Protein AF-A0A0S2MM95-F1 (afdb_monomer)

Secondary structure (DSSP, 8-state):
--STTSS---EEEEEE-TT--EEEEEESS-HHHHHHHHHHHTHHHHHHHHHHHHHS-----HHHHHHHIIIIISS-TTS--HHHHHHHHHHHHHHHHHHHHHHHHHHHHHHHHHHHHHHHHHHHHHHHHHHHHHHHH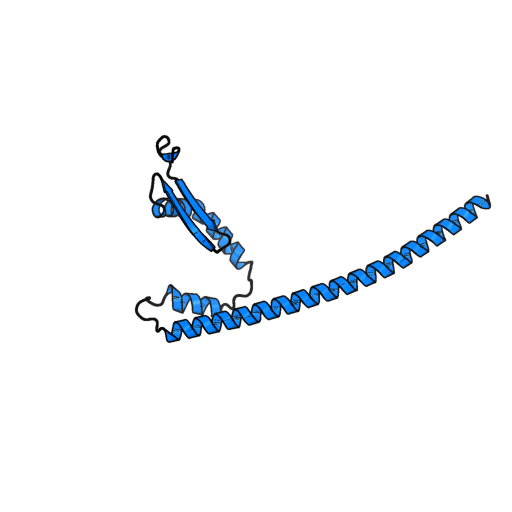HHHHHHTT-

Nearest PDB structures (foldseek):
  6c9l-assembly3_F  TM=7.484E-01  e=3.902E-01  Homo sapiens
  6c9l-assembly2_D  TM=7.014E-01  e=4.173E-01  Homo sapiens

Foldseek 3Di:
DPPCPPPLDKDKDWDQDPVRDIDIDIDNDDPVVVVVVVCVVCVVVVVVVVVVVVVPCPPPPVVLVCCCCCVPVVPPVVDDDPVNVVVNVVVVVVVVVVVVVVVVVVVVVVVVVVVVVVVVVVVVVVVVVVVVVVVVVVVVVVVVVD

Sequence (146 aa):
RPLSRRCDASIALLVVSASGKLYSFSSGDNLGKILDRYLKQHADDFKALDRQSKGLNYGLHPELLEIVESKLLESNVGNVSVDSVIQLEDHLDNALSVIRARKTELMLKLVENLKEKEKLLKEENQVLASQMEKNNLVRAEADNME

Solvent-accessible surface area (backbone atoms only — not comparable to full-atom values): 8549 Å² total; per-residue (Å²): 139,75,72,46,82,80,62,88,37,68,47,74,48,79,45,70,46,99,84,71,51,78,45,76,50,54,36,78,47,57,56,68,63,53,49,52,53,50,49,66,75,42,47,65,60,52,54,52,49,54,56,50,49,67,70,58,68,70,82,68,52,68,66,59,53,50,51,48,46,53,64,64,72,66,43,63,84,90,73,73,54,70,68,61,52,53,53,49,51,53,52,50,52,51,52,52,49,51,52,52,51,52,51,50,54,52,51,51,53,51,52,52,54,50,52,53,51,51,50,53,53,52,53,50,50,52,53,52,51,55,50,50,53,51,54,51,49,55,48,56,55,54,65,71,72,111

Organism: Sisymbrium irio (NCBI:txid3730)

Mean predicted aligned error: 18.19 Å

InterPro domains:
  IPR002100 Transcription factor, MADS-box [PS50066] (1-29)
  IPR002487 Transcription factor, K-box [PF01486] (65-132)
  IPR002487 Transcription factor, K-box [PS51297] (48-138)
  IPR036879 Transcription factor, MADS-box superfamily [G3DSA:3.40.1810.10] (1-50)
  IPR036879 Transcription factor, MADS-box superfamily [SSF55455] (3-43)
  IPR050142 MADS-box/MEF2 Transcription Factor [PTHR48019] (4-128)

Radius of gyration: 30.69 Å; Cα contacts (8 Å, |Δi|>4): 50; chains: 1; bounding box: 76×34×87 Å

pLDDT: mean 78.4, std 16.99, range [40.91, 98.31]

Structure (mmCIF, N/CA/C/O backbone):
data_AF-A0A0S2MM95-F1
#
_entry.id   AF-A0A0S2MM95-F1
#
loop_
_atom_site.group_PDB
_atom_site.id
_atom_site.type_symbol
_atom_site.label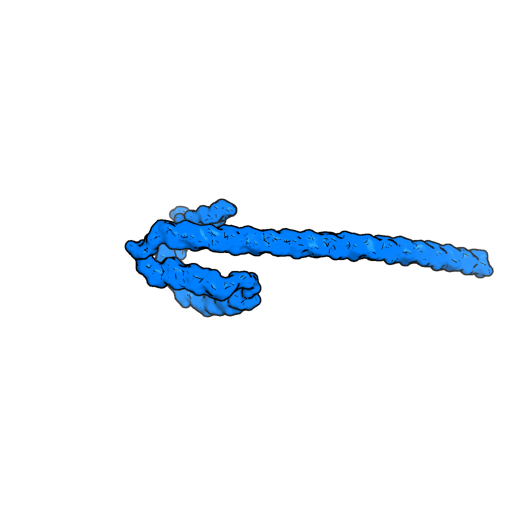_atom_id
_atom_site.label_alt_id
_atom_site.label_comp_id
_atom_site.label_asym_id
_atom_site.label_entity_id
_atom_site.label_seq_id
_atom_site.pdbx_PDB_ins_code
_atom_site.Cartn_x
_atom_site.Cartn_y
_atom_site.Cartn_z
_atom_site.occupancy
_atom_site.B_iso_or_equiv
_atom_site.auth_seq_id
_atom_site.auth_comp_id
_atom_site.auth_asym_id
_atom_site.auth_atom_id
_atom_site.pdbx_PDB_model_num
ATOM 1 N N . ARG A 1 1 ? -29.579 21.568 -3.061 1.00 52.84 1 ARG A N 1
ATOM 2 C CA . ARG A 1 1 ? -30.890 21.943 -2.463 1.00 52.84 1 ARG A CA 1
ATOM 3 C C . ARG A 1 1 ? -32.113 21.919 -3.418 1.00 52.84 1 ARG A C 1
ATOM 5 O O . ARG A 1 1 ? -33.201 21.959 -2.85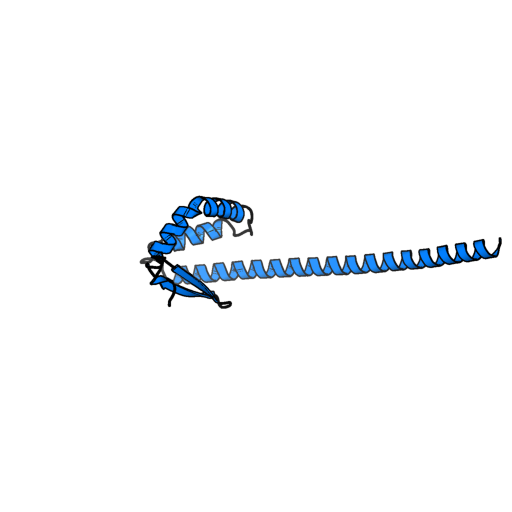2 1.00 52.84 1 ARG A O 1
ATOM 12 N N . PRO A 1 2 ? -32.038 21.808 -4.773 1.00 50.94 2 PRO A N 1
ATOM 13 C CA . PRO A 1 2 ? -33.270 21.727 -5.584 1.00 50.94 2 PRO A CA 1
ATOM 14 C C . PRO A 1 2 ? -33.673 20.328 -6.105 1.00 50.94 2 PRO A C 1
ATOM 16 O O . PRO A 1 2 ? -34.820 20.178 -6.501 1.00 50.94 2 PRO A O 1
ATOM 19 N N . LEU A 1 3 ? -32.809 19.302 -6.086 1.00 52.34 3 LEU A N 1
ATOM 20 C CA . LEU A 1 3 ? -33.121 18.015 -6.744 1.00 52.34 3 LEU A CA 1
ATOM 21 C C . LEU A 1 3 ? -34.071 17.085 -5.960 1.00 52.34 3 LEU A C 1
ATOM 23 O O . LEU A 1 3 ? -34.880 16.402 -6.574 1.00 52.34 3 LEU A O 1
ATOM 27 N N . SER A 1 4 ? -34.042 17.074 -4.623 1.00 49.91 4 SER A N 1
ATOM 28 C CA . SER A 1 4 ? -34.851 16.124 -3.830 1.00 49.91 4 SER A CA 1
ATOM 29 C C . SER A 1 4 ? -36.330 16.495 -3.701 1.00 49.91 4 SER A C 1
ATOM 31 O O . SER A 1 4 ? -37.133 15.664 -3.303 1.00 49.91 4 SER A O 1
ATOM 33 N N . ARG A 1 5 ? -36.725 17.731 -4.038 1.00 53.31 5 ARG A N 1
ATOM 34 C CA . ARG A 1 5 ? -38.093 18.220 -3.780 1.00 53.31 5 ARG A CA 1
ATOM 35 C C . ARG A 1 5 ? -39.091 17.935 -4.908 1.00 53.31 5 ARG A C 1
ATOM 37 O O . ARG A 1 5 ? -40.262 18.249 -4.751 1.00 53.31 5 ARG A O 1
ATOM 44 N N . ARG A 1 6 ? -38.632 17.428 -6.059 1.00 55.62 6 ARG A N 1
ATOM 45 C CA . ARG A 1 6 ? -39.476 17.181 -7.246 1.00 55.62 6 ARG A CA 1
ATOM 46 C C . ARG A 1 6 ? -39.484 15.728 -7.731 1.00 55.62 6 ARG A C 1
ATOM 48 O O . ARG A 1 6 ? -40.240 15.432 -8.646 1.00 55.62 6 ARG A O 1
ATOM 55 N N . CYS A 1 7 ? -38.675 14.844 -7.147 1.00 67.69 7 CYS A N 1
ATOM 56 C CA . CYS A 1 7 ? -38.455 13.494 -7.680 1.00 67.69 7 CYS A CA 1
ATOM 57 C C . CYS A 1 7 ? -38.651 12.356 -6.660 1.00 67.69 7 CYS A C 1
ATOM 59 O O . CYS A 1 7 ? -38.235 11.248 -6.971 1.00 67.69 7 CYS A O 1
ATOM 61 N N . ASP A 1 8 ? -39.198 12.605 -5.459 1.00 75.00 8 ASP A N 1
ATOM 62 C CA . ASP A 1 8 ? -39.293 11.608 -4.365 1.00 75.00 8 ASP A CA 1
ATOM 63 C C . ASP A 1 8 ? -38.011 10.773 -4.191 1.00 75.00 8 ASP A C 1
ATOM 65 O O . ASP A 1 8 ? -38.021 9.562 -3.972 1.00 75.00 8 ASP A O 1
ATOM 69 N N . ALA A 1 9 ? -36.869 11.447 -4.331 1.00 81.12 9 ALA A N 1
ATOM 70 C CA . ALA A 1 9 ? -35.559 10.825 -4.317 1.00 81.12 9 ALA A CA 1
ATOM 71 C C . ALA A 1 9 ? -34.858 11.109 -2.990 1.00 81.12 9 ALA A C 1
ATOM 73 O O . ALA A 1 9 ? -34.678 12.268 -2.596 1.00 81.12 9 ALA A O 1
ATOM 74 N N . SER A 1 10 ? -34.398 10.042 -2.343 1.00 87.81 10 SER A N 1
ATOM 75 C CA . SER A 1 10 ? -33.518 10.118 -1.181 1.00 87.81 10 SER A CA 1
ATOM 76 C C . SER A 1 10 ? -32.063 10.159 -1.643 1.00 87.81 10 SER A C 1
ATOM 78 O O . SER A 1 10 ? -31.610 9.276 -2.366 1.00 87.81 10 SER A O 1
ATOM 80 N N . ILE A 1 11 ? -31.331 11.200 -1.244 1.00 87.06 11 ILE A N 1
ATOM 81 C CA . ILE A 1 11 ? -29.949 11.455 -1.671 1.00 87.06 11 ILE A CA 1
ATOM 82 C C . ILE A 1 11 ? -29.065 11.580 -0.432 1.00 87.06 11 ILE A C 1
ATOM 84 O O . ILE A 1 11 ? -29.382 12.349 0.477 1.00 87.06 11 ILE A O 1
ATOM 88 N N . ALA A 1 12 ? -27.934 10.876 -0.430 1.00 90.31 12 ALA A N 1
ATOM 89 C CA . ALA A 1 12 ? -26.862 11.029 0.547 1.00 90.31 12 ALA A CA 1
ATOM 90 C C . ALA A 1 12 ? -25.556 11.419 -0.158 1.00 90.31 12 ALA A C 1
ATOM 92 O O . ALA A 1 12 ? -25.248 10.911 -1.232 1.00 90.31 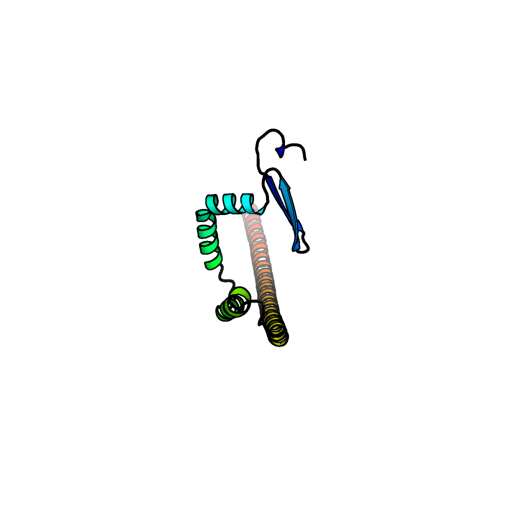12 ALA A O 1
ATOM 93 N N . LEU A 1 13 ? -24.789 12.319 0.455 1.00 90.88 13 LEU A N 1
ATOM 94 C CA . LEU A 1 13 ? -23.445 12.700 0.030 1.00 90.88 13 LEU A CA 1
ATOM 95 C C . LEU A 1 13 ? -22.502 12.510 1.216 1.00 90.88 13 LEU A C 1
ATOM 97 O O . LEU A 1 13 ? -22.740 13.083 2.280 1.00 90.88 13 LEU A O 1
ATOM 101 N N . LEU A 1 14 ? -21.442 11.729 1.019 1.00 92.50 14 LEU A N 1
ATOM 102 C CA . LEU A 1 14 ? -20.342 11.584 1.967 1.00 92.50 14 LEU A CA 1
ATOM 103 C C . LEU A 1 14 ? -19.061 12.098 1.314 1.00 92.50 14 LEU A C 1
ATOM 105 O O . LEU A 1 14 ? -18.760 11.749 0.175 1.00 92.50 14 LEU A O 1
ATOM 109 N N . VAL A 1 15 ? -18.316 12.931 2.034 1.00 92.62 15 VAL A N 1
ATOM 110 C CA . VAL A 1 15 ? -17.031 13.475 1.590 1.00 92.62 15 VAL A CA 1
ATOM 111 C C . VAL A 1 15 ? -16.009 13.232 2.684 1.00 92.62 15 VAL A C 1
ATOM 113 O O . VAL A 1 15 ? -16.203 13.662 3.820 1.00 92.62 15 VAL A O 1
ATOM 116 N N . VAL A 1 16 ? -14.911 12.573 2.331 1.00 92.44 16 VAL A N 1
ATOM 117 C CA . VAL A 1 16 ? -13.740 12.433 3.197 1.00 92.44 16 VAL A CA 1
ATOM 118 C C . VAL A 1 16 ? -12.670 13.380 2.670 1.00 92.44 16 VAL A C 1
ATOM 120 O O . VAL A 1 16 ? -12.290 13.298 1.502 1.00 92.44 16 VAL A O 1
ATOM 123 N N . SER A 1 17 ? -12.217 14.324 3.494 1.00 88.12 17 SER A N 1
ATOM 124 C CA . SER A 1 17 ? -11.118 15.214 3.109 1.00 88.12 17 SER A CA 1
ATOM 125 C C . SER A 1 17 ? -9.789 14.456 3.050 1.00 88.12 17 SER A C 1
ATOM 127 O O . SER A 1 17 ? -9.628 13.407 3.669 1.00 88.12 17 SER A O 1
ATOM 129 N N . ALA A 1 18 ? -8.778 15.049 2.409 1.00 83.25 18 ALA A N 1
ATOM 130 C CA . ALA A 1 18 ? -7.403 14.538 2.470 1.00 83.25 18 ALA A CA 1
ATOM 131 C C . ALA A 1 18 ? -6.856 14.435 3.912 1.00 83.25 18 ALA A C 1
ATOM 133 O O . ALA A 1 18 ? -5.936 13.670 4.172 1.00 83.25 18 ALA A O 1
ATOM 134 N N . SER A 1 19 ? -7.436 15.187 4.855 1.00 88.44 19 SER A N 1
ATOM 135 C CA . SER A 1 19 ? -7.127 15.120 6.289 1.00 88.44 19 SER A CA 1
ATOM 136 C C . SER A 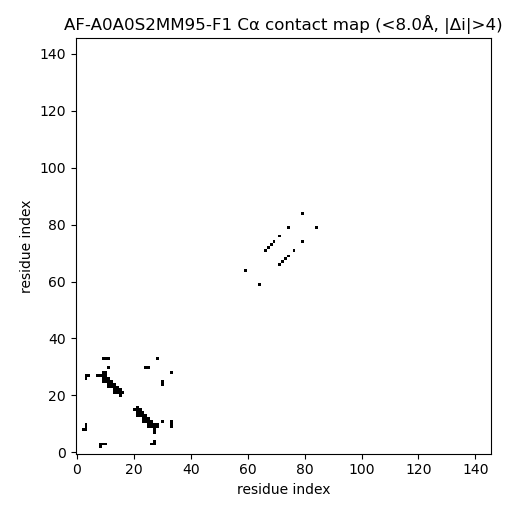1 19 ? -7.935 14.069 7.064 1.00 88.44 19 SER A C 1
ATOM 138 O O . SER A 1 19 ? -7.834 14.017 8.285 1.00 88.44 19 SER A O 1
ATOM 140 N N . GLY A 1 20 ? -8.762 13.266 6.390 1.00 79.31 20 GLY A N 1
ATOM 141 C CA . GLY A 1 20 ? -9.570 12.210 7.006 1.00 79.31 20 GLY A CA 1
ATOM 142 C C . GLY A 1 20 ? -10.859 12.687 7.682 1.00 79.31 20 GLY A C 1
ATOM 1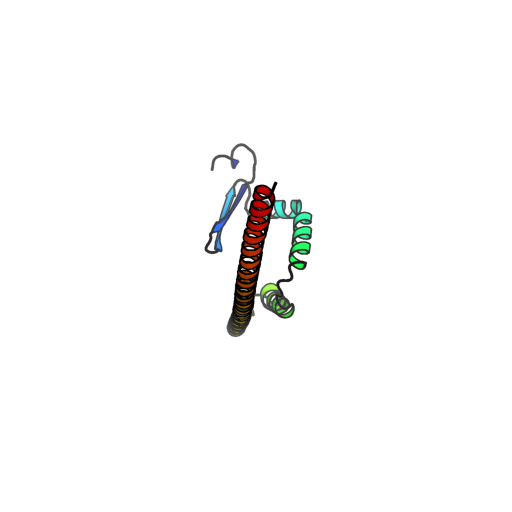43 O O . GLY A 1 20 ? -11.554 11.884 8.298 1.00 79.31 20 GLY A O 1
ATOM 144 N N . LYS A 1 21 ? -11.223 13.973 7.575 1.00 89.75 21 LYS A N 1
ATOM 145 C CA . LYS A 1 21 ? -12.479 14.484 8.148 1.00 89.75 21 LYS A CA 1
ATOM 146 C C . LYS A 1 21 ? -13.661 14.051 7.290 1.00 89.75 21 LYS A C 1
ATOM 148 O O . LYS A 1 21 ? -13.654 14.266 6.077 1.00 89.75 21 LYS A O 1
ATOM 153 N N . LEU A 1 22 ? -14.681 13.493 7.938 1.00 90.69 22 LEU A N 1
ATOM 154 C CA . LEU A 1 22 ? -15.914 13.062 7.293 1.00 90.69 22 LEU A CA 1
ATOM 155 C C . LEU A 1 22 ? -16.971 14.167 7.348 1.00 90.69 22 LEU A C 1
ATOM 157 O O . LEU A 1 22 ? -17.351 14.642 8.417 1.00 90.69 22 LEU A O 1
ATOM 161 N N . TYR A 1 23 ? -17.491 14.520 6.181 1.00 90.06 23 TYR A N 1
ATOM 162 C CA . TYR A 1 23 ? -18.616 15.425 6.011 1.00 90.06 23 TYR A CA 1
ATOM 163 C C . TYR A 1 23 ? -19.763 14.651 5.379 1.00 90.06 23 TYR A C 1
ATOM 165 O O . TYR A 1 23 ? -19.560 13.907 4.419 1.00 90.06 23 TYR A O 1
ATOM 173 N N . SER A 1 24 ? -20.972 14.827 5.904 1.00 91.38 24 SER A N 1
ATOM 174 C CA . SER A 1 24 ? -22.150 14.154 5.370 1.00 91.38 24 SER A CA 1
ATOM 175 C C . SER A 1 24 ? -23.312 15.115 5.164 1.00 91.38 24 SER A C 1
ATOM 177 O O . SER A 1 24 ? -23.485 16.100 5.884 1.00 91.38 24 SER A O 1
ATOM 179 N N . PHE A 1 25 ? -24.111 14.820 4.147 1.00 90.62 25 PHE A N 1
ATOM 180 C CA . PHE A 1 25 ? -25.358 15.504 3.852 1.00 90.62 25 PHE A CA 1
ATOM 181 C C . PHE A 1 25 ? -26.398 14.480 3.403 1.00 90.62 25 PHE A C 1
ATOM 183 O O . PHE A 1 25 ? -26.081 13.548 2.667 1.00 90.62 25 PHE A O 1
ATOM 190 N N . SER A 1 26 ? -27.650 14.665 3.818 1.00 90.56 26 SER A N 1
ATOM 191 C CA . SER A 1 26 ? -28.775 13.851 3.351 1.00 90.56 26 SER A CA 1
ATOM 192 C C . SER A 1 26 ? -29.993 14.719 3.046 1.00 90.56 26 SER A C 1
ATOM 194 O O . SER A 1 26 ? -30.168 15.804 3.607 1.00 90.56 26 SER A O 1
ATOM 196 N N . SER A 1 27 ? -30.815 14.271 2.101 1.00 88.25 27 SER A N 1
ATOM 197 C CA . SER A 1 27 ? -32.073 14.915 1.730 1.00 88.25 27 SER A CA 1
ATOM 198 C C . SER A 1 27 ? -33.095 13.875 1.275 1.00 88.25 27 SER A C 1
ATOM 200 O O . SER A 1 27 ? -32.719 12.895 0.638 1.00 88.25 27 SER A O 1
ATOM 202 N N . GLY A 1 28 ? -34.377 14.101 1.576 1.00 86.31 28 GLY A N 1
ATOM 203 C CA . GLY A 1 28 ? -35.446 13.113 1.386 1.00 86.31 28 GLY A CA 1
ATOM 204 C C . GLY A 1 28 ? -35.596 12.238 2.631 1.00 86.31 28 GLY A C 1
ATOM 205 O O . GLY A 1 28 ? -36.466 12.498 3.455 1.00 86.31 28 GLY A O 1
ATOM 206 N N . ASP A 1 29 ? -34.689 11.279 2.809 1.00 86.38 29 ASP A N 1
ATOM 207 C CA . ASP A 1 29 ? -34.584 10.431 4.003 1.00 86.38 29 ASP A CA 1
ATOM 208 C C . ASP A 1 29 ? -33.387 10.825 4.887 1.00 86.38 29 ASP A C 1
ATOM 210 O O . ASP A 1 29 ? -32.497 11.575 4.478 1.00 86.38 29 ASP A O 1
ATOM 214 N N . ASN A 1 30 ? -33.340 10.279 6.108 1.00 88.94 30 ASN A N 1
ATOM 215 C CA . ASN A 1 30 ? -32.141 10.361 6.939 1.00 88.94 30 ASN A CA 1
ATOM 216 C C . ASN A 1 30 ? -31.027 9.446 6.403 1.00 88.94 30 ASN A C 1
ATOM 218 O O . ASN A 1 30 ? -31.288 8.395 5.815 1.00 88.94 30 ASN A O 1
ATOM 222 N N . LEU A 1 31 ? -29.779 9.841 6.655 1.00 89.31 31 LEU A N 1
ATOM 223 C CA . LEU A 1 31 ? -28.589 9.137 6.177 1.00 89.31 31 LEU A CA 1
ATOM 224 C C . LEU A 1 31 ? -28.580 7.644 6.546 1.00 89.31 31 LEU A C 1
ATOM 226 O O . LEU A 1 31 ? -28.269 6.818 5.695 1.00 89.31 31 LEU A O 1
ATOM 230 N N . GLY A 1 32 ? -28.965 7.290 7.775 1.00 88.44 32 GLY A N 1
ATOM 231 C CA . GLY A 1 32 ? -28.971 5.899 8.239 1.00 88.44 32 GLY A CA 1
ATOM 232 C C . GLY A 1 32 ? -29.904 5.002 7.423 1.00 88.44 32 GLY A C 1
ATOM 233 O O . GLY A 1 32 ? -29.506 3.921 7.005 1.00 88.44 32 GLY A O 1
ATOM 234 N N . LYS A 1 33 ? -31.117 5.472 7.115 1.00 89.00 33 LYS A N 1
ATOM 235 C CA . LYS A 1 33 ? -32.082 4.742 6.276 1.00 89.00 33 LYS A CA 1
ATOM 236 C C . LYS A 1 33 ? -31.605 4.583 4.834 1.00 89.00 33 LYS A C 1
ATOM 238 O O . LYS A 1 33 ? -31.862 3.551 4.218 1.00 89.00 33 LYS A O 1
ATOM 243 N N . ILE A 1 34 ? -30.937 5.603 4.294 1.00 91.31 34 ILE A N 1
ATOM 244 C CA . ILE A 1 34 ? -30.373 5.552 2.939 1.00 91.31 34 ILE A CA 1
ATOM 245 C C . ILE A 1 34 ? -29.244 4.516 2.888 1.00 91.31 34 ILE A C 1
ATOM 247 O O . ILE A 1 34 ? -29.229 3.676 1.990 1.00 91.31 34 ILE A O 1
ATOM 251 N N . LEU A 1 35 ? -28.347 4.535 3.878 1.00 89.00 35 LEU A N 1
ATOM 252 C CA . LEU A 1 35 ? -27.245 3.582 3.989 1.00 89.00 35 LEU A CA 1
ATOM 253 C C . LEU A 1 35 ? -27.740 2.149 4.202 1.00 89.00 35 LEU A C 1
ATOM 255 O O . LEU A 1 35 ? -27.270 1.254 3.514 1.00 89.00 35 LEU A O 1
ATOM 259 N N . ASP A 1 36 ? -28.718 1.924 5.081 1.00 87.88 36 ASP A N 1
ATOM 260 C CA . ASP A 1 36 ? -29.293 0.591 5.315 1.00 87.88 36 ASP A CA 1
ATOM 261 C C . ASP A 1 36 ? -29.894 -0.008 4.031 1.00 87.88 36 ASP A C 1
ATOM 263 O O . ASP A 1 36 ? -29.652 -1.170 3.702 1.00 87.88 36 ASP A O 1
ATOM 267 N N . ARG A 1 37 ? -30.618 0.802 3.246 1.00 88.44 37 ARG A N 1
ATOM 268 C CA . ARG A 1 37 ? -31.176 0.372 1.954 1.00 88.44 37 ARG A CA 1
ATOM 269 C C . ARG A 1 37 ? -30.077 0.033 0.943 1.00 88.44 37 ARG A C 1
ATOM 271 O O . ARG A 1 37 ? -30.172 -0.997 0.281 1.00 88.44 37 ARG A O 1
ATOM 278 N N . TYR A 1 38 ? -29.044 0.873 0.857 1.00 86.38 38 TYR A N 1
ATOM 2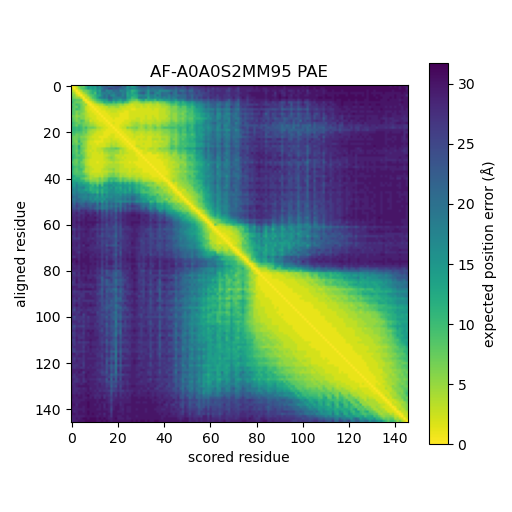79 C CA . TYR A 1 38 ? -27.894 0.653 -0.023 1.00 86.38 38 TYR A CA 1
ATOM 280 C C . TYR A 1 38 ? -27.138 -0.629 0.349 1.00 86.38 38 TYR A C 1
ATOM 282 O O . TYR A 1 38 ? -26.903 -1.481 -0.503 1.00 86.38 38 TYR A O 1
ATOM 290 N N . LEU A 1 39 ? -26.823 -0.809 1.634 1.00 83.44 39 LEU A N 1
ATOM 291 C CA . LEU A 1 39 ? -26.106 -1.977 2.151 1.00 83.44 39 LEU A CA 1
ATOM 292 C C . LEU A 1 39 ? -26.876 -3.277 1.902 1.00 83.44 39 LEU A C 1
ATOM 294 O O . LEU A 1 39 ? -26.278 -4.273 1.506 1.00 83.44 39 LEU A O 1
ATOM 298 N N . LYS A 1 40 ? -28.203 -3.270 2.079 1.00 86.12 40 LYS A N 1
ATOM 299 C CA . LYS A 1 40 ? -29.055 -4.432 1.784 1.00 86.12 40 LYS A CA 1
ATOM 300 C C . LYS A 1 40 ? -29.083 -4.783 0.298 1.00 86.12 40 LYS A C 1
ATOM 302 O O . LYS A 1 40 ? -29.096 -5.963 -0.033 1.00 86.12 40 LYS A O 1
ATOM 307 N N . GLN A 1 41 ? -29.095 -3.786 -0.587 1.00 83.25 41 GLN A N 1
ATOM 308 C CA . GLN A 1 41 ? -29.107 -4.005 -2.038 1.00 83.25 41 GLN A CA 1
ATOM 309 C C . GLN A 1 41 ? -27.748 -4.459 -2.585 1.00 83.25 41 GLN A C 1
ATOM 311 O O . GLN A 1 41 ? -27.712 -5.247 -3.522 1.00 83.25 41 GLN A O 1
ATOM 316 N N . HIS A 1 42 ? -26.651 -4.013 -1.973 1.00 78.38 42 HIS A N 1
ATOM 317 C CA . HIS A 1 42 ? -25.282 -4.324 -2.394 1.00 78.38 42 HIS A CA 1
ATOM 318 C C . HIS A 1 42 ? -24.592 -5.377 -1.515 1.00 78.38 42 HIS A C 1
ATOM 320 O O . HIS A 1 42 ? -23.371 -5.521 -1.553 1.00 78.38 42 HIS A O 1
ATOM 326 N N . ALA A 1 43 ? -25.347 -6.136 -0.716 1.00 73.25 43 ALA A N 1
ATOM 327 C CA . ALA A 1 43 ? -24.801 -7.091 0.250 1.00 73.25 43 ALA A CA 1
ATOM 328 C C . ALA A 1 43 ? -23.849 -8.128 -0.381 1.00 73.25 43 ALA A C 1
ATOM 330 O O . ALA A 1 43 ? -22.885 -8.551 0.258 1.00 73.25 43 ALA A O 1
ATOM 331 N N . ASP A 1 44 ? -24.090 -8.527 -1.632 1.00 70.69 44 ASP A N 1
ATOM 332 C CA . ASP A 1 44 ? -23.238 -9.490 -2.335 1.00 70.69 44 ASP A CA 1
ATOM 333 C C . ASP A 1 44 ? -21.955 -8.858 -2.907 1.00 70.69 44 ASP A C 1
ATOM 335 O O . ASP A 1 44 ? -20.910 -9.513 -2.904 1.00 70.69 44 ASP A O 1
ATOM 339 N N . ASP A 1 45 ? -21.976 -7.569 -3.263 1.00 69.88 45 ASP A N 1
ATOM 340 C CA . ASP A 1 45 ? -20.773 -6.815 -3.653 1.00 69.88 45 ASP A CA 1
ATOM 341 C C . ASP A 1 45 ? -19.813 -6.670 -2.462 1.00 69.88 45 ASP A C 1
ATOM 343 O O . ASP A 1 45 ? -18.598 -6.823 -2.602 1.00 69.88 45 ASP A O 1
ATOM 347 N N . PHE A 1 46 ? -20.353 -6.463 -1.254 1.00 61.41 46 PHE A N 1
ATOM 348 C CA . PHE A 1 46 ? -19.555 -6.424 -0.026 1.00 61.41 46 PHE A CA 1
ATOM 349 C C . PHE A 1 46 ? -18.918 -7.775 0.305 1.00 61.41 46 PHE A C 1
ATOM 351 O O . PHE A 1 46 ? -17.763 -7.812 0.722 1.00 61.41 46 PHE A O 1
ATOM 358 N N . LYS A 1 47 ? -19.615 -8.896 0.074 1.00 62.72 47 LYS A N 1
ATOM 359 C CA . LYS A 1 47 ? -19.025 -10.238 0.243 1.00 62.72 47 LYS A CA 1
ATOM 360 C C . LYS A 1 47 ? -17.901 -10.500 -0.759 1.00 62.72 47 LYS A C 1
ATOM 362 O O . LYS A 1 47 ? -16.938 -11.190 -0.424 1.00 62.72 47 LYS A O 1
ATOM 367 N N . ALA A 1 48 ? -18.011 -9.977 -1.980 1.00 59.47 48 ALA A N 1
ATOM 368 C CA . ALA A 1 48 ? -16.949 -10.068 -2.977 1.00 59.47 48 ALA A CA 1
ATOM 369 C C . ALA A 1 48 ? -15.729 -9.216 -2.582 1.00 59.47 48 ALA A C 1
ATOM 371 O O . ALA A 1 48 ? -14.596 -9.693 -2.674 1.00 59.47 48 ALA A O 1
ATOM 372 N N . LEU A 1 49 ? -15.959 -8.004 -2.067 1.00 58.47 49 LEU A N 1
ATOM 373 C CA . LEU A 1 49 ? -14.905 -7.114 -1.579 1.00 58.47 49 LEU A CA 1
ATOM 374 C C . LEU A 1 49 ? -14.202 -7.673 -0.328 1.00 58.47 49 LEU A C 1
ATOM 376 O O . LEU A 1 49 ? -12.981 -7.604 -0.242 1.00 58.47 49 LEU A O 1
ATOM 380 N N . ASP A 1 50 ? -14.943 -8.285 0.603 1.00 56.72 50 ASP A N 1
ATOM 381 C CA . ASP A 1 50 ? -14.398 -8.944 1.804 1.00 56.72 50 ASP A CA 1
ATOM 382 C C . ASP A 1 50 ? -13.549 -10.181 1.457 1.00 56.72 50 ASP A C 1
ATOM 384 O O . ASP A 1 50 ? -12.511 -10.449 2.059 1.00 56.72 50 ASP A O 1
ATOM 388 N N . ARG A 1 51 ? -13.931 -10.930 0.416 1.00 54.50 51 ARG A N 1
ATOM 389 C CA . ARG A 1 51 ? -13.091 -12.017 -0.116 1.00 54.50 51 ARG A CA 1
ATOM 390 C C . ARG A 1 51 ? -11.817 -11.489 -0.779 1.00 54.50 51 ARG A C 1
ATOM 392 O O . ARG A 1 51 ? -10.776 -12.136 -0.684 1.00 54.50 51 ARG A O 1
ATOM 399 N N . GLN A 1 52 ? -11.884 -10.329 -1.430 1.00 49.91 52 GLN A N 1
ATOM 400 C CA . GLN A 1 52 ? -10.733 -9.694 -2.071 1.00 49.91 52 GLN A CA 1
ATOM 401 C C . GLN A 1 52 ? -9.783 -9.044 -1.052 1.00 49.91 52 GLN A C 1
ATOM 403 O O . GLN A 1 52 ? -8.566 -9.144 -1.211 1.00 49.91 52 GLN A O 1
ATOM 408 N N . SER A 1 53 ? -10.308 -8.445 0.021 1.00 47.25 53 SER A N 1
ATOM 409 C CA . SER A 1 53 ? -9.507 -7.878 1.113 1.00 47.25 53 SER A CA 1
ATOM 410 C C . SER A 1 53 ? -8.776 -8.966 1.903 1.00 47.25 53 SER A C 1
ATOM 412 O O . SER A 1 53 ? -7.598 -8.802 2.201 1.00 47.25 53 SER A O 1
ATOM 414 N N . LYS A 1 54 ? -9.408 -10.127 2.128 1.00 50.88 54 LYS A N 1
ATOM 415 C CA . LYS A 1 54 ? -8.763 -11.316 2.719 1.00 50.88 54 LYS A CA 1
ATOM 416 C C . LYS A 1 54 ? -7.651 -11.912 1.844 1.00 50.88 54 LYS A C 1
ATOM 418 O O . LYS A 1 54 ? -6.747 -12.559 2.365 1.00 50.88 54 LYS A O 1
ATOM 423 N N . GLY A 1 55 ? -7.691 -11.691 0.527 1.00 43.34 55 GLY A N 1
ATOM 424 C CA . GLY A 1 55 ? -6.608 -12.054 -0.397 1.00 43.34 55 GLY A CA 1
ATOM 425 C C . GLY A 1 55 ? -5.425 -11.077 -0.369 1.00 43.34 55 GLY A C 1
ATOM 426 O O . GLY A 1 55 ? -4.290 -11.467 -0.640 1.00 43.34 55 GLY A O 1
ATOM 427 N N . LEU A 1 56 ? -5.670 -9.824 0.018 1.00 40.91 56 LEU A N 1
ATOM 428 C CA . LEU A 1 56 ? -4.658 -8.803 0.290 1.00 40.91 56 LEU A CA 1
ATOM 429 C C . LEU A 1 56 ? -4.283 -8.847 1.774 1.00 40.91 56 LEU A C 1
ATOM 431 O O . LEU A 1 56 ? -4.472 -7.890 2.520 1.00 40.91 56 LEU A O 1
ATOM 435 N N . ASN A 1 57 ? -3.718 -9.982 2.185 1.00 44.50 57 ASN A N 1
ATOM 436 C CA . ASN A 1 57 ? -3.019 -10.138 3.456 1.00 44.50 57 ASN A CA 1
ATOM 437 C C . ASN A 1 57 ? -1.756 -9.249 3.443 1.00 44.50 57 ASN A C 1
ATOM 439 O O . ASN A 1 57 ? -0.624 -9.718 3.326 1.00 44.50 57 ASN A O 1
ATOM 443 N N . TYR A 1 58 ? -1.928 -7.930 3.544 1.00 44.94 58 TYR A N 1
ATOM 444 C CA . TYR A 1 58 ? -0.931 -7.120 4.225 1.00 44.94 58 TYR A CA 1
ATOM 445 C C . TYR A 1 58 ? -0.920 -7.680 5.633 1.00 44.94 58 TYR A C 1
ATOM 447 O O . TYR A 1 58 ? -1.949 -7.585 6.290 1.00 44.94 58 TYR A O 1
ATOM 455 N N . GLY A 1 59 ? 0.167 -8.354 6.016 1.00 44.59 59 GLY A N 1
ATOM 456 C CA . GLY A 1 59 ? 0.301 -9.110 7.260 1.00 44.59 59 GLY A CA 1
ATOM 457 C C . GLY A 1 59 ? 0.056 -8.268 8.509 1.00 44.59 59 GLY A C 1
ATOM 458 O O . GLY A 1 59 ? 0.984 -7.946 9.244 1.00 44.59 59 GLY A O 1
ATOM 459 N N . LEU A 1 60 ? -1.200 -7.911 8.746 1.00 50.78 60 LEU A N 1
ATOM 460 C CA . LEU A 1 60 ? -1.710 -7.576 10.046 1.00 50.78 60 LEU A CA 1
ATOM 461 C C . LEU A 1 60 ? -1.720 -8.909 10.772 1.00 50.78 60 LEU A C 1
ATOM 463 O O . LEU A 1 60 ? -2.429 -9.837 10.382 1.00 50.78 60 LEU A O 1
ATOM 467 N N . HIS A 1 61 ? -0.827 -9.022 11.749 1.00 57.47 61 HIS A N 1
ATOM 468 C CA . HIS A 1 61 ? -0.730 -10.188 12.608 1.00 57.47 61 HIS A CA 1
ATOM 469 C C . HIS A 1 61 ? -2.152 -10.547 13.074 1.00 57.47 61 HIS A C 1
ATOM 471 O O . HIS A 1 61 ? -2.830 -9.661 13.600 1.00 57.47 61 HIS A O 1
ATOM 477 N N . PRO A 1 62 ? -2.631 -11.786 12.875 1.00 58.84 62 PRO A N 1
ATOM 478 C CA . PRO A 1 62 ? -3.970 -12.181 13.308 1.00 58.84 62 PRO A CA 1
ATOM 479 C C . PRO A 1 62 ? -4.204 -11.872 14.794 1.00 58.84 62 PRO A C 1
ATOM 481 O O . PRO A 1 62 ? -5.296 -11.468 15.166 1.00 58.84 62 PRO A O 1
ATOM 484 N N . GLU A 1 63 ? -3.148 -11.922 15.608 1.00 57.84 63 GLU A N 1
ATOM 485 C CA . GLU A 1 63 ? -3.161 -11.519 17.020 1.00 57.84 63 GLU A CA 1
ATOM 486 C C . GLU A 1 63 ? -3.456 -10.026 17.235 1.00 57.84 63 GLU A C 1
ATOM 488 O O . GLU A 1 63 ? -4.153 -9.669 18.176 1.00 57.84 63 GLU A O 1
ATOM 493 N N . LEU A 1 64 ? -2.971 -9.129 16.368 1.00 57.34 64 LEU A N 1
ATOM 494 C CA . LEU A 1 64 ? -3.294 -7.697 16.445 1.00 57.34 64 LEU A CA 1
ATOM 495 C C . LEU A 1 64 ? -4.763 -7.447 16.098 1.00 57.34 64 LEU A C 1
ATOM 497 O O . LEU A 1 64 ? -5.406 -6.607 16.725 1.00 57.34 64 LEU A O 1
ATOM 501 N N . LEU A 1 65 ? -5.290 -8.187 15.121 1.00 64.31 65 LEU A N 1
ATOM 502 C CA . LEU A 1 65 ? -6.695 -8.107 14.736 1.00 64.31 65 LEU A CA 1
ATOM 503 C C . LEU A 1 65 ? -7.600 -8.644 15.855 1.00 64.31 65 LEU A C 1
ATOM 505 O O . LEU A 1 65 ? -8.552 -7.973 16.232 1.00 64.31 65 LEU A O 1
ATOM 509 N N . GLU A 1 66 ? -7.241 -9.780 16.454 1.00 62.53 66 GLU A N 1
ATOM 510 C CA . GLU A 1 66 ? -7.952 -10.389 17.584 1.00 62.53 66 GLU A CA 1
ATOM 511 C C . GLU A 1 66 ? -7.931 -9.492 18.832 1.00 62.53 66 GLU A C 1
ATOM 513 O O . GLU A 1 66 ? -8.949 -9.332 19.504 1.00 62.53 66 GLU A O 1
ATOM 518 N N . ILE A 1 67 ? -6.804 -8.828 19.118 1.00 63.94 67 ILE A N 1
ATOM 519 C CA . ILE A 1 67 ? -6.704 -7.856 20.216 1.00 63.94 67 ILE A CA 1
ATOM 520 C C . ILE A 1 67 ? -7.619 -6.654 19.967 1.00 63.94 67 ILE A C 1
ATOM 522 O O . ILE A 1 67 ? -8.296 -6.210 20.893 1.00 63.94 67 ILE A O 1
ATOM 526 N N . VAL A 1 68 ? -7.643 -6.118 18.745 1.00 62.72 68 VAL A N 1
ATOM 527 C CA . VAL A 1 68 ? -8.499 -4.978 18.386 1.00 62.72 68 VAL A CA 1
ATOM 528 C C . VAL A 1 68 ? -9.974 -5.375 18.439 1.00 62.72 68 VAL A C 1
ATOM 530 O O . VAL A 1 68 ? -10.771 -4.657 19.034 1.00 62.72 68 VAL A O 1
ATOM 533 N N . GLU A 1 69 ? -10.346 -6.528 17.888 1.00 63.00 69 GLU A N 1
ATOM 534 C CA . GLU A 1 69 ? -11.731 -7.003 17.895 1.00 63.00 69 GLU A CA 1
ATOM 535 C C . GLU A 1 69 ? -12.213 -7.320 19.319 1.00 63.00 69 GLU A C 1
ATOM 537 O O . GLU A 1 69 ? -13.221 -6.771 19.768 1.00 63.00 69 GLU A O 1
ATOM 542 N N . SER A 1 70 ? -11.453 -8.096 20.092 1.00 64.31 70 SER A N 1
ATOM 543 C CA . SER A 1 70 ? -11.853 -8.491 21.447 1.00 64.31 70 SER A CA 1
ATOM 544 C C . SER A 1 70 ? -11.834 -7.321 22.444 1.00 64.31 70 SER A C 1
ATOM 546 O O . SER A 1 70 ? -12.746 -7.180 23.262 1.00 64.31 70 SER A O 1
ATOM 548 N N . LYS A 1 71 ? -10.832 -6.427 22.379 1.00 59.22 71 LYS A N 1
ATOM 549 C CA . LYS A 1 71 ? -10.702 -5.321 23.350 1.00 59.22 71 LYS A CA 1
ATOM 550 C C . LYS A 1 71 ? -11.444 -4.041 22.984 1.00 59.22 71 LYS A C 1
ATOM 552 O O . LYS A 1 71 ? -11.628 -3.223 23.875 1.00 59.22 71 LYS A O 1
ATOM 557 N N . LEU A 1 72 ? -11.821 -3.810 21.724 1.00 57.09 72 LEU A N 1
ATOM 558 C CA . LEU A 1 72 ? -12.507 -2.566 21.331 1.00 57.09 72 LEU A CA 1
ATOM 559 C C . LEU A 1 72 ? -13.946 -2.787 20.865 1.00 57.09 72 LEU A C 1
ATOM 561 O O . LEU A 1 72 ? -14.765 -1.889 21.055 1.00 57.09 72 LEU A O 1
ATOM 565 N N . LEU A 1 73 ? -14.270 -3.940 20.268 1.00 57.47 73 LEU A N 1
ATOM 566 C CA . LEU A 1 73 ? -15.624 -4.214 19.769 1.00 57.47 73 LEU A CA 1
ATOM 567 C C . LEU A 1 73 ? -16.467 -5.021 20.762 1.00 57.47 73 LEU A C 1
ATOM 569 O O . LEU A 1 73 ? -17.666 -4.765 20.869 1.00 57.47 73 LEU A O 1
ATOM 573 N N . GLU A 1 74 ? -15.865 -5.949 21.510 1.00 55.91 74 GLU A N 1
ATOM 574 C CA . GLU A 1 74 ? -16.601 -6.817 22.445 1.00 55.91 74 GLU A CA 1
ATOM 575 C C . GLU A 1 74 ? -16.585 -6.331 23.902 1.00 55.91 74 GLU A C 1
ATOM 577 O O . GLU A 1 74 ? -17.487 -6.662 24.678 1.00 55.91 74 GLU A O 1
ATOM 582 N N . SER A 1 75 ? -15.609 -5.505 24.300 1.00 52.50 75 SER A N 1
ATOM 583 C CA . SER A 1 75 ? -15.605 -4.940 25.649 1.00 52.50 75 SER A CA 1
ATOM 584 C C . SER A 1 75 ? -16.652 -3.830 25.754 1.00 52.50 75 SER A C 1
ATOM 586 O O . SER A 1 75 ? -16.549 -2.781 25.117 1.00 52.50 75 SER A O 1
ATOM 588 N N . ASN A 1 76 ? -17.662 -4.057 26.586 1.00 51.88 76 ASN A N 1
ATOM 589 C CA . ASN A 1 76 ? -18.658 -3.066 26.971 1.00 51.88 76 ASN A CA 1
ATOM 590 C C . ASN A 1 76 ? -17.938 -1.759 27.387 1.00 51.88 76 ASN A C 1
ATOM 592 O O . ASN A 1 76 ? -17.252 -1.731 28.410 1.00 51.88 76 ASN A O 1
ATOM 596 N N . VAL A 1 77 ? -18.072 -0.692 26.585 1.00 53.75 77 VAL A N 1
ATOM 597 C CA . VAL A 1 77 ? -17.289 0.573 26.628 1.00 53.75 77 VAL A CA 1
ATOM 598 C C . VAL A 1 77 ? -17.295 1.276 28.003 1.00 53.75 77 VAL A C 1
ATOM 600 O O . VAL A 1 77 ? -16.511 2.184 28.251 1.00 53.75 77 VAL A O 1
ATOM 603 N N . GLY A 1 78 ? -18.136 0.835 28.941 1.00 55.41 78 GLY A N 1
ATOM 604 C CA . GLY A 1 78 ? -18.180 1.329 30.318 1.00 55.41 78 GLY A CA 1
ATOM 605 C C . GLY A 1 78 ? -17.095 0.806 31.273 1.00 55.41 78 GLY A C 1
ATOM 606 O O . GLY A 1 78 ? -17.038 1.314 32.387 1.00 55.41 78 GLY A O 1
ATOM 607 N N . ASN A 1 79 ? -16.265 -0.181 30.895 1.00 57.12 79 ASN A N 1
ATOM 608 C CA . ASN A 1 79 ? -15.344 -0.855 31.835 1.00 57.12 79 ASN A CA 1
ATOM 609 C C . ASN A 1 79 ? -13.868 -0.938 31.386 1.00 57.12 79 ASN A C 1
ATOM 611 O O . ASN A 1 79 ? -13.075 -1.640 32.014 1.00 57.12 79 ASN A O 1
ATOM 615 N N . VAL A 1 80 ? -13.485 -0.249 30.307 1.00 62.31 80 VAL A N 1
ATOM 616 C CA . VAL A 1 80 ? -12.096 -0.226 29.814 1.00 62.31 80 VAL A CA 1
ATOM 617 C C . VAL A 1 80 ? -11.297 0.817 30.599 1.00 62.31 80 VAL A C 1
ATOM 619 O O . VAL A 1 80 ? -11.665 1.992 30.627 1.00 62.31 80 VAL A O 1
ATOM 622 N N . SER A 1 81 ? -10.214 0.403 31.265 1.00 75.06 81 SER A N 1
ATOM 623 C CA . SER A 1 81 ? -9.363 1.326 32.025 1.00 75.06 81 SER A CA 1
ATOM 624 C C . SER A 1 81 ? -8.512 2.187 31.089 1.00 75.06 81 SER A C 1
ATOM 626 O O . SER A 1 81 ? -8.053 1.716 30.047 1.00 75.06 81 SER A O 1
ATOM 628 N N . VAL A 1 82 ? -8.248 3.435 31.482 1.00 80.19 82 VAL A N 1
ATOM 629 C CA . VAL A 1 82 ? -7.392 4.365 30.721 1.00 80.19 82 VAL A CA 1
ATOM 630 C C . VAL A 1 82 ? -6.007 3.758 30.462 1.00 80.19 82 VAL A C 1
ATOM 632 O O . VAL A 1 82 ? -5.502 3.843 29.347 1.00 80.19 82 VAL A O 1
ATOM 635 N N . ASP A 1 83 ? -5.442 3.054 31.445 1.00 79.69 83 ASP A N 1
ATOM 636 C CA . ASP A 1 83 ? -4.144 2.382 31.311 1.00 79.69 83 ASP A CA 1
ATOM 637 C C . ASP A 1 83 ? -4.138 1.321 30.202 1.00 79.69 83 ASP A C 1
ATOM 639 O O . ASP A 1 83 ? -3.158 1.188 29.471 1.00 79.69 83 ASP A O 1
ATOM 643 N N . SER A 1 84 ? -5.241 0.581 30.033 1.00 78.19 84 SER A N 1
ATOM 644 C CA . SER A 1 84 ? -5.345 -0.437 28.982 1.00 78.19 84 SER A CA 1
ATOM 645 C C . SER A 1 84 ? -5.419 0.166 27.575 1.00 78.19 84 SER A C 1
ATOM 647 O O . SER A 1 84 ? -4.912 -0.436 26.629 1.00 78.19 84 SER A O 1
ATOM 649 N N . VAL A 1 85 ? -5.992 1.368 27.442 1.00 80.44 85 VAL A N 1
ATOM 650 C CA . VAL A 1 85 ? -6.028 2.122 26.179 1.00 80.44 85 VAL A CA 1
ATOM 651 C C . VAL A 1 85 ? -4.638 2.653 25.838 1.00 80.44 85 VAL A C 1
ATOM 653 O O . VAL A 1 85 ? -4.193 2.479 24.709 1.00 80.44 85 VAL A O 1
ATOM 656 N N . ILE A 1 86 ? -3.922 3.216 26.817 1.00 83.31 86 ILE A N 1
ATOM 657 C CA . ILE A 1 86 ? -2.548 3.714 26.632 1.00 83.31 86 ILE A CA 1
ATOM 658 C C . ILE A 1 86 ? -1.607 2.576 26.214 1.00 83.31 86 ILE A C 1
ATOM 660 O O . ILE A 1 86 ? -0.812 2.731 25.292 1.00 83.31 86 ILE A O 1
ATOM 664 N N . GLN A 1 87 ? -1.716 1.405 26.848 1.00 85.31 87 GLN A N 1
ATOM 665 C CA . GLN A 1 87 ? -0.921 0.235 26.461 1.00 85.31 87 GLN A CA 1
ATOM 666 C C . GLN A 1 87 ? -1.230 -0.244 25.039 1.00 85.31 87 GLN A C 1
ATOM 668 O O . GLN A 1 87 ? -0.335 -0.714 24.339 1.00 85.31 87 GLN A O 1
ATOM 673 N N . LEU A 1 88 ? -2.490 -0.156 24.610 1.00 81.56 88 LEU A N 1
ATOM 674 C CA . LEU A 1 88 ? -2.877 -0.529 23.253 1.00 81.56 88 LEU A CA 1
ATOM 675 C C . LEU A 1 88 ? -2.331 0.463 22.219 1.00 81.56 88 LEU A C 1
ATOM 677 O O . LEU A 1 88 ? -1.858 0.034 21.168 1.00 81.56 88 LEU A O 1
ATOM 681 N N . GLU A 1 89 ? -2.372 1.759 22.527 1.00 84.56 89 GLU A N 1
ATOM 682 C CA . GLU A 1 89 ? -1.794 2.816 21.694 1.00 84.56 89 GLU A CA 1
ATOM 683 C C . GLU A 1 89 ? -0.285 2.613 21.513 1.00 84.56 89 GLU A C 1
ATOM 685 O O . GLU A 1 89 ? 0.183 2.536 20.379 1.00 84.56 89 GLU A O 1
ATOM 690 N N . ASP A 1 90 ? 0.456 2.390 22.603 1.00 89.12 90 ASP A N 1
ATOM 691 C CA . ASP A 1 90 ? 1.904 2.148 22.548 1.00 89.12 90 ASP A CA 1
ATOM 692 C C . ASP A 1 90 ? 2.251 0.882 21.747 1.00 89.12 90 ASP A C 1
ATOM 694 O O . ASP A 1 90 ? 3.187 0.859 20.943 1.00 89.12 90 ASP A O 1
ATOM 698 N N . HIS A 1 91 ? 1.459 -0.184 21.898 1.00 84.62 91 HIS A N 1
ATOM 699 C CA . HIS A 1 91 ? 1.667 -1.409 21.130 1.00 84.62 91 HIS A CA 1
ATOM 700 C C . HIS A 1 91 ? 1.419 -1.184 19.628 1.00 84.62 91 HIS A C 1
ATOM 702 O O . HIS A 1 91 ? 2.186 -1.670 18.791 1.00 84.62 91 HIS A O 1
ATOM 708 N N . LEU A 1 92 ? 0.383 -0.420 19.274 1.00 85.81 92 LEU A N 1
ATOM 709 C CA . LEU A 1 92 ? 0.078 -0.092 17.885 1.00 85.81 92 LEU A CA 1
ATOM 710 C C . LEU A 1 92 ? 1.154 0.809 17.267 1.00 85.81 92 LEU A C 1
ATOM 712 O O . LEU A 1 92 ? 1.585 0.560 16.138 1.00 85.81 92 LEU A O 1
ATOM 716 N N . ASP A 1 93 ? 1.625 1.811 18.006 1.00 90.12 93 ASP A N 1
ATOM 717 C CA . ASP A 1 93 ? 2.689 2.711 17.565 1.00 90.12 93 ASP A CA 1
ATOM 718 C C . ASP A 1 93 ? 4.006 1.965 17.340 1.00 90.12 93 ASP A C 1
ATOM 720 O O . ASP A 1 93 ? 4.654 2.139 16.300 1.00 90.12 93 ASP A O 1
ATOM 724 N N . ASN A 1 94 ? 4.369 1.057 18.248 1.00 89.50 94 ASN A N 1
ATOM 725 C CA . ASN A 1 94 ? 5.541 0.202 18.091 1.00 89.50 94 ASN A CA 1
ATOM 726 C C . ASN A 1 94 ? 5.418 -0.718 16.867 1.00 89.50 94 ASN A C 1
ATOM 728 O O . ASN A 1 94 ? 6.343 -0.786 16.049 1.00 89.50 94 ASN A O 1
ATOM 732 N N . ALA A 1 95 ? 4.267 -1.369 16.676 1.00 87.38 95 ALA A N 1
ATOM 733 C CA . ALA A 1 95 ? 4.021 -2.211 15.506 1.00 87.38 95 ALA A CA 1
ATOM 734 C C . ALA A 1 95 ? 4.119 -1.408 14.195 1.00 87.38 95 ALA A C 1
ATOM 736 O O . ALA A 1 95 ? 4.793 -1.824 13.246 1.00 87.38 95 ALA A O 1
ATOM 737 N N . LEU A 1 96 ? 3.513 -0.218 14.147 1.00 90.25 96 LEU A N 1
ATOM 738 C CA . LEU A 1 96 ? 3.595 0.681 12.995 1.00 90.25 96 LEU A CA 1
ATOM 739 C C . LEU A 1 96 ? 5.028 1.143 12.725 1.00 90.25 96 LEU A C 1
ATOM 741 O O . LEU A 1 96 ? 5.435 1.216 11.561 1.00 90.25 96 LEU A O 1
ATOM 745 N N . SER A 1 97 ? 5.796 1.442 13.771 1.00 93.50 97 SER A N 1
ATOM 746 C CA . SER A 1 97 ? 7.205 1.825 13.664 1.00 93.50 97 SER A CA 1
ATOM 747 C C . SER A 1 97 ? 8.037 0.714 13.017 1.00 93.50 97 SER A C 1
ATOM 749 O O . SER A 1 97 ? 8.730 0.959 12.024 1.00 93.50 97 SER A O 1
ATOM 751 N N . VAL A 1 98 ? 7.885 -0.531 13.483 1.00 92.69 98 VAL A N 1
ATOM 752 C CA . VAL A 1 98 ? 8.566 -1.709 12.917 1.00 92.69 98 VAL A CA 1
ATOM 753 C C . VAL A 1 98 ? 8.186 -1.923 11.450 1.00 92.69 98 VAL A C 1
ATOM 755 O O . VAL A 1 98 ? 9.064 -2.112 10.603 1.00 92.69 98 VAL A O 1
ATOM 758 N N . ILE A 1 99 ? 6.896 -1.831 11.112 1.00 92.25 99 ILE A N 1
ATOM 759 C CA . ILE A 1 99 ? 6.416 -1.973 9.728 1.00 92.25 99 ILE A CA 1
ATOM 760 C C . ILE A 1 99 ? 7.026 -0.894 8.826 1.00 92.25 99 ILE A C 1
ATOM 762 O O . ILE A 1 99 ? 7.506 -1.196 7.729 1.00 92.25 99 ILE A O 1
ATOM 766 N N . ARG A 1 100 ? 7.040 0.367 9.275 1.00 95.69 100 ARG A N 1
ATOM 767 C CA . ARG A 1 100 ? 7.633 1.482 8.520 1.00 95.69 100 ARG A CA 1
ATOM 768 C C . ARG A 1 100 ? 9.131 1.281 8.316 1.00 95.69 100 ARG A C 1
ATOM 770 O O . ARG A 1 100 ? 9.606 1.467 7.196 1.00 95.69 100 ARG A O 1
ATOM 777 N N . ALA A 1 101 ? 9.860 0.868 9.351 1.00 93.62 101 ALA A N 1
ATOM 778 C CA . ALA A 1 101 ? 11.288 0.583 9.256 1.00 93.62 101 ALA A CA 1
ATOM 779 C C . ALA A 1 101 ? 11.565 -0.526 8.231 1.00 93.62 101 ALA A C 1
ATOM 781 O O . ALA A 1 101 ? 12.375 -0.343 7.321 1.00 93.62 101 ALA A O 1
ATOM 782 N N . ARG A 1 102 ? 10.817 -1.635 8.302 1.00 94.62 102 ARG A N 1
ATOM 783 C CA . ARG A 1 102 ? 10.967 -2.752 7.366 1.00 94.62 102 ARG A CA 1
ATOM 784 C C . ARG A 1 102 ? 10.623 -2.364 5.930 1.00 94.62 102 ARG A C 1
ATOM 786 O O . ARG A 1 102 ? 11.332 -2.751 5.003 1.00 94.62 102 ARG A O 1
ATOM 793 N N . LYS A 1 103 ? 9.560 -1.581 5.729 1.00 93.88 103 LYS A N 1
ATOM 794 C CA . LYS A 1 103 ? 9.194 -1.057 4.407 1.00 93.88 103 LYS A CA 1
ATOM 795 C C . LYS A 1 103 ? 10.325 -0.212 3.821 1.00 93.88 103 LYS A C 1
ATOM 797 O O . LYS A 1 103 ? 10.681 -0.408 2.662 1.00 93.88 103 LYS A O 1
ATOM 802 N N . THR A 1 104 ? 10.900 0.687 4.616 1.00 95.88 104 THR A N 1
ATOM 803 C CA . THR A 1 104 ? 12.022 1.534 4.191 1.00 95.88 104 THR A CA 1
ATOM 804 C C . THR A 1 104 ? 13.242 0.694 3.821 1.00 95.88 104 THR A C 1
ATOM 806 O O . THR A 1 104 ? 13.809 0.894 2.751 1.00 95.88 104 THR A O 1
ATOM 809 N N . GLU A 1 105 ? 13.604 -0.293 4.645 1.00 96.56 105 GLU A N 1
ATOM 810 C CA . GLU A 1 105 ? 14.716 -1.212 4.366 1.00 96.56 105 GLU A CA 1
ATOM 811 C C . GLU A 1 105 ? 14.536 -1.940 3.022 1.00 96.56 105 GLU A C 1
ATOM 813 O O . GLU A 1 105 ? 15.456 -1.995 2.206 1.00 96.56 105 GLU A O 1
ATOM 818 N N . LEU A 1 106 ? 13.338 -2.469 2.755 1.00 96.62 106 LEU A N 1
ATOM 819 C CA . LEU A 1 106 ? 13.041 -3.163 1.500 1.00 96.62 106 LEU A CA 1
ATOM 820 C C . LEU A 1 106 ? 13.061 -2.222 0.290 1.00 96.62 106 LEU A C 1
ATOM 822 O O . LEU A 1 106 ? 13.564 -2.600 -0.768 1.00 96.62 106 LEU A O 1
ATOM 826 N N . MET A 1 107 ? 12.546 -0.996 0.433 1.00 96.88 107 MET A N 1
ATOM 827 C CA . MET A 1 107 ? 12.597 0.000 -0.642 1.00 96.88 107 MET A CA 1
ATOM 828 C C . MET A 1 107 ? 14.037 0.404 -0.969 1.00 96.88 107 MET A C 1
ATOM 830 O O . MET A 1 107 ? 14.370 0.521 -2.145 1.00 96.88 107 MET A O 1
ATOM 834 N N . LEU A 1 108 ? 14.902 0.560 0.039 1.00 97.94 108 LEU A N 1
ATOM 835 C CA . LEU A 1 108 ? 16.322 0.851 -0.177 1.00 97.94 108 LEU A CA 1
ATOM 836 C C . LEU A 1 108 ? 17.015 -0.278 -0.950 1.00 97.94 108 LEU A C 1
ATOM 838 O O . LEU A 1 108 ? 17.655 -0.005 -1.963 1.00 97.94 108 LEU A O 1
ATOM 842 N N . LYS A 1 109 ? 16.791 -1.539 -0.559 1.00 97.12 109 LYS A N 1
ATOM 843 C CA . LYS A 1 109 ? 17.320 -2.707 -1.289 1.00 97.12 109 LYS A CA 1
ATOM 844 C C . LYS A 1 109 ? 16.841 -2.757 -2.740 1.00 97.12 109 LYS A C 1
ATOM 846 O O . LYS A 1 109 ? 17.612 -3.072 -3.641 1.00 97.12 109 LYS A O 1
ATOM 851 N N . LEU A 1 110 ? 15.570 -2.430 -2.988 1.00 97.44 110 LEU A N 1
ATOM 852 C CA . LEU A 1 110 ? 15.037 -2.368 -4.349 1.00 97.44 110 LEU A CA 1
ATOM 853 C C . LEU A 1 110 ? 15.739 -1.285 -5.180 1.00 97.44 110 LEU A C 1
ATOM 855 O O . LEU A 1 110 ? 16.089 -1.535 -6.331 1.00 97.44 110 LEU A O 1
ATOM 859 N N . VAL A 1 111 ? 15.959 -0.100 -4.606 1.00 98.19 111 VAL A N 1
ATOM 860 C CA . VAL A 1 111 ? 16.670 0.996 -5.282 1.00 98.19 111 VAL A CA 1
ATOM 861 C C . VAL A 1 111 ? 18.110 0.601 -5.613 1.00 98.19 111 VAL A C 1
ATOM 863 O O . VAL A 1 111 ? 18.567 0.881 -6.718 1.00 98.19 111 VAL A O 1
ATOM 866 N N . GLU A 1 112 ? 18.818 -0.059 -4.697 1.00 98.12 112 GLU A N 1
ATOM 867 C CA . GLU A 1 112 ? 20.182 -0.549 -4.936 1.00 98.12 112 GLU A CA 1
ATOM 868 C C . GLU A 1 112 ? 20.231 -1.566 -6.081 1.00 98.12 112 GLU A C 1
ATOM 870 O O . GLU A 1 112 ? 20.983 -1.369 -7.036 1.00 98.12 112 GLU A O 1
ATOM 875 N N . ASN A 1 113 ? 19.354 -2.573 -6.057 1.00 98.06 113 ASN A N 1
ATOM 876 C CA . ASN A 1 113 ? 19.260 -3.568 -7.128 1.00 98.06 113 ASN A CA 1
ATOM 877 C C . ASN A 1 113 ? 18.957 -2.931 -8.493 1.00 98.06 113 ASN A C 1
ATOM 879 O O . ASN A 1 113 ? 19.512 -3.334 -9.517 1.00 98.06 113 ASN A O 1
ATOM 883 N N . LEU A 1 114 ? 18.069 -1.931 -8.532 1.00 98.31 114 LEU A N 1
ATOM 884 C CA . LEU A 1 114 ? 17.741 -1.227 -9.773 1.00 98.31 114 LEU A CA 1
ATOM 885 C C . LEU A 1 114 ? 18.926 -0.415 -10.303 1.00 98.31 114 LEU A C 1
ATOM 887 O O . LEU A 1 114 ? 19.157 -0.423 -11.510 1.00 98.31 114 LEU A O 1
ATOM 891 N N . LYS A 1 115 ? 19.701 0.234 -9.426 1.00 98.25 115 LYS A N 1
ATOM 892 C CA . LYS A 1 115 ? 20.921 0.956 -9.821 1.00 98.25 115 LYS A CA 1
ATOM 893 C C . LYS A 1 115 ? 21.983 0.020 -10.391 1.00 98.25 115 LYS A C 1
ATOM 895 O O . LYS A 1 115 ? 22.617 0.353 -11.390 1.00 98.25 115 LYS A O 1
ATOM 900 N N . GLU A 1 116 ? 22.173 -1.148 -9.785 1.00 98.19 116 GLU A N 1
ATOM 901 C CA . GLU A 1 116 ? 23.109 -2.152 -10.299 1.00 98.19 116 GLU A CA 1
ATOM 902 C C . GLU A 1 116 ? 22.664 -2.672 -11.672 1.00 98.19 116 GLU A C 1
ATOM 904 O O . GLU A 1 116 ? 23.458 -2.718 -12.612 1.00 98.19 116 GLU A O 1
ATOM 909 N N . LYS A 1 117 ? 21.367 -2.958 -11.831 1.00 98.06 117 LYS A N 1
ATOM 910 C CA . LYS A 1 117 ? 20.798 -3.368 -13.118 1.00 98.06 117 LYS A CA 1
ATOM 911 C C . LYS A 1 117 ? 20.936 -2.289 -14.193 1.00 98.06 117 LYS A C 1
ATOM 913 O O . LYS A 1 117 ? 21.262 -2.608 -15.333 1.00 98.06 117 LYS A O 1
ATOM 918 N N . GLU A 1 118 ? 20.713 -1.023 -13.847 1.00 98.19 118 GLU A N 1
ATOM 919 C CA . GLU A 1 118 ? 20.919 0.104 -14.762 1.00 98.19 118 GLU A CA 1
ATOM 920 C C . GLU A 1 118 ? 22.377 0.178 -15.237 1.00 98.19 118 GLU A C 1
ATOM 922 O O . GLU A 1 118 ? 22.628 0.377 -16.426 1.00 98.19 118 GLU A O 1
ATOM 927 N N . LYS A 1 119 ? 23.337 -0.018 -14.325 1.00 98.25 119 LYS A N 1
ATOM 928 C CA . LYS A 1 119 ? 24.765 -0.026 -14.653 1.00 98.25 119 LYS A CA 1
ATOM 929 C C . LYS A 1 119 ? 25.112 -1.151 -15.634 1.00 98.25 119 LYS A C 1
ATOM 931 O O . LYS A 1 119 ? 25.719 -0.869 -16.663 1.00 98.25 119 LYS A O 1
ATOM 936 N N . LEU A 1 120 ? 24.677 -2.382 -15.358 1.00 98.00 120 LEU A N 1
ATOM 937 C CA . LEU A 1 120 ? 24.926 -3.534 -16.235 1.00 98.00 120 LEU A CA 1
ATOM 938 C C . LEU A 1 120 ? 24.345 -3.321 -17.639 1.00 98.00 120 LEU A C 1
ATOM 940 O O . LEU A 1 120 ? 25.024 -3.557 -18.633 1.00 98.00 120 LEU A O 1
ATOM 944 N N . LEU A 1 121 ? 23.117 -2.800 -17.728 1.00 98.12 121 LEU A N 1
ATOM 945 C CA . LEU A 1 121 ? 22.480 -2.507 -19.015 1.00 98.12 121 LEU A CA 1
ATOM 946 C C . LEU A 1 121 ? 23.203 -1.398 -19.791 1.00 98.12 121 LEU A C 1
ATOM 948 O O . LEU A 1 121 ? 23.260 -1.440 -21.018 1.00 98.12 121 LEU A O 1
ATOM 952 N N . LYS A 1 122 ? 23.761 -0.395 -19.103 1.00 97.81 122 LYS A N 1
ATOM 953 C CA . LYS A 1 122 ? 24.579 0.646 -19.743 1.00 97.81 122 LYS A CA 1
ATOM 954 C C . LYS A 1 122 ? 25.873 0.074 -20.318 1.00 97.81 122 LYS A C 1
ATOM 956 O O . LYS A 1 122 ? 26.224 0.417 -21.444 1.00 97.81 122 LYS A O 1
ATOM 961 N N . GLU A 1 123 ? 26.549 -0.797 -19.573 1.00 97.19 123 GLU A N 1
ATOM 962 C CA . GLU A 1 123 ? 27.767 -1.476 -20.031 1.00 97.19 123 GLU A CA 1
ATOM 963 C C . GLU A 1 123 ? 27.479 -2.378 -21.242 1.00 97.19 123 GLU A C 1
ATOM 965 O O . GLU A 1 123 ? 28.168 -2.285 -22.258 1.00 97.19 123 GLU A O 1
ATOM 970 N N . GLU A 1 124 ? 26.412 -3.180 -21.188 1.00 97.12 124 GLU A N 1
ATOM 971 C CA . GLU A 1 124 ? 25.985 -4.036 -22.301 1.00 97.12 124 GLU A CA 1
ATOM 972 C C . GLU A 1 124 ? 25.648 -3.216 -23.556 1.00 97.12 124 GLU A C 1
ATOM 974 O O . GLU A 1 124 ? 26.151 -3.504 -24.645 1.00 97.12 124 GLU A O 1
ATOM 979 N N . ASN A 1 125 ? 24.878 -2.134 -23.407 1.00 97.19 125 ASN A N 1
ATOM 980 C CA . ASN A 1 125 ? 24.552 -1.241 -24.520 1.00 97.19 125 ASN A CA 1
ATOM 981 C C . ASN A 1 125 ? 25.798 -0.601 -25.146 1.00 97.19 125 ASN A C 1
ATOM 983 O O . ASN A 1 125 ? 25.860 -0.457 -26.367 1.00 97.19 125 ASN A O 1
ATOM 987 N N . GLN A 1 126 ? 26.802 -0.232 -24.345 1.00 97.12 126 GLN A N 1
ATOM 988 C CA . GLN A 1 126 ? 28.053 0.331 -24.857 1.00 97.12 126 GLN A CA 1
ATOM 989 C C . GLN A 1 126 ? 28.849 -0.697 -25.677 1.00 97.12 126 GLN A C 1
ATOM 991 O O . GLN A 1 126 ? 29.400 -0.361 -26.733 1.00 97.12 126 GLN A O 1
ATOM 996 N N . VAL A 1 127 ? 28.892 -1.953 -25.220 1.00 96.31 127 VAL A N 1
ATOM 997 C CA . VAL A 1 127 ? 29.530 -3.056 -25.955 1.00 96.31 127 VAL A CA 1
ATOM 998 C C . VAL A 1 127 ? 28.815 -3.302 -27.281 1.00 96.31 127 VAL A C 1
ATOM 1000 O O . VAL A 1 127 ? 29.472 -3.362 -28.322 1.00 96.31 127 VAL A O 1
ATOM 1003 N N . LEU A 1 128 ? 27.483 -3.384 -27.264 1.00 95.75 128 LEU A N 1
ATOM 1004 C CA . LEU A 1 128 ? 26.674 -3.585 -28.467 1.00 95.75 128 LEU A CA 1
ATOM 1005 C C . LEU A 1 128 ? 26.835 -2.431 -29.466 1.00 95.75 128 LEU A C 1
ATOM 1007 O O . LEU A 1 128 ? 27.029 -2.680 -30.654 1.00 95.75 128 LEU A O 1
ATOM 1011 N N . ALA A 1 129 ? 26.831 -1.179 -29.000 1.00 95.25 129 ALA A N 1
ATOM 1012 C CA . ALA A 1 129 ? 27.057 -0.012 -29.854 1.00 95.25 129 ALA A CA 1
ATOM 1013 C C . ALA A 1 129 ? 28.437 -0.058 -30.534 1.00 95.25 129 ALA A C 1
ATOM 1015 O O . ALA A 1 129 ? 28.541 0.142 -31.743 1.00 95.25 129 ALA A O 1
ATOM 1016 N N . SER A 1 130 ? 29.482 -0.429 -29.788 1.00 94.06 130 SER A N 1
ATOM 1017 C CA . SER A 1 130 ? 30.838 -0.578 -30.336 1.00 94.06 130 SER A CA 1
ATOM 1018 C C . SER A 1 130 ? 30.937 -1.718 -31.362 1.00 94.06 130 SER A C 1
ATOM 1020 O O . SER A 1 130 ? 31.681 -1.625 -32.337 1.00 94.06 130 SER A O 1
ATOM 1022 N N . GLN A 1 131 ? 30.210 -2.822 -31.154 1.00 93.81 131 GLN A N 1
ATOM 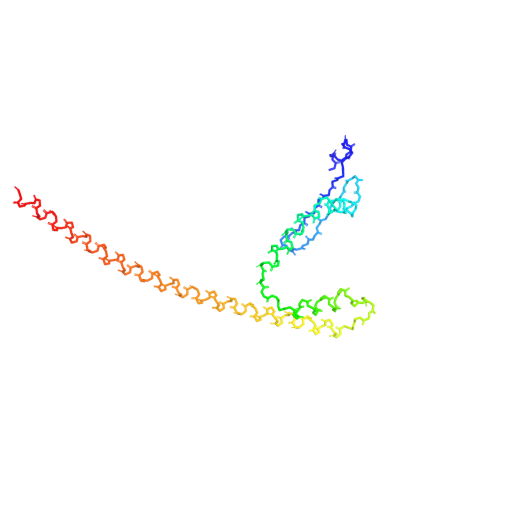1023 C CA . GLN A 1 131 ? 30.143 -3.924 -32.122 1.00 93.81 131 GLN A CA 1
ATOM 1024 C C . GLN A 1 131 ? 29.393 -3.518 -33.395 1.00 93.81 131 GLN A C 1
ATOM 1026 O O . GLN A 1 131 ? 29.824 -3.867 -34.493 1.00 93.81 131 GLN A O 1
ATOM 1031 N N . MET A 1 132 ? 28.304 -2.759 -33.261 1.00 91.12 132 MET A N 1
ATOM 1032 C CA . MET A 1 132 ? 27.542 -2.222 -34.391 1.00 91.12 132 MET A CA 1
ATOM 1033 C C . MET A 1 132 ? 28.400 -1.291 -35.254 1.00 91.12 132 MET A C 1
ATOM 1035 O O . MET A 1 132 ? 28.412 -1.441 -36.474 1.00 91.12 132 MET A O 1
ATOM 1039 N N . GLU A 1 133 ? 29.164 -0.381 -34.641 1.00 91.12 133 GLU A N 1
ATOM 1040 C CA . GLU A 1 133 ? 30.098 0.491 -35.367 1.00 91.12 133 GLU A CA 1
ATOM 1041 C C . GLU A 1 133 ? 31.154 -0.310 -36.135 1.00 91.12 133 GLU A C 1
ATOM 1043 O O . GLU A 1 133 ? 31.372 -0.059 -37.320 1.00 91.12 133 GLU A O 1
ATOM 1048 N N . LYS A 1 134 ? 31.759 -1.323 -35.500 1.00 88.31 134 LYS A N 1
ATOM 1049 C CA . LYS A 1 134 ? 32.732 -2.205 -36.163 1.00 88.31 134 LYS A CA 1
ATOM 1050 C C . LYS A 1 134 ? 32.121 -2.955 -37.347 1.00 88.31 134 LYS A C 1
ATOM 1052 O O . LYS A 1 134 ? 32.723 -2.986 -38.414 1.00 88.31 134 LYS A O 1
ATOM 1057 N N . ASN A 1 135 ? 30.930 -3.531 -37.184 1.00 85.25 135 ASN A N 1
ATOM 1058 C CA . ASN A 1 135 ? 30.248 -4.257 -38.260 1.00 85.25 135 ASN A CA 1
ATOM 1059 C C . ASN A 1 135 ? 29.876 -3.341 -39.435 1.00 85.25 135 ASN A C 1
ATOM 1061 O O . ASN A 1 135 ? 29.956 -3.762 -40.588 1.00 85.25 135 ASN A O 1
ATOM 1065 N N . ASN A 1 136 ? 29.495 -2.092 -39.157 1.00 82.81 136 ASN A N 1
ATOM 1066 C CA . ASN A 1 136 ? 29.218 -1.101 -40.194 1.00 82.81 136 ASN A CA 1
ATOM 1067 C C . ASN A 1 136 ? 30.489 -0.695 -40.950 1.00 82.81 136 ASN A C 1
ATOM 1069 O O . ASN A 1 136 ? 30.437 -0.548 -42.168 1.00 82.81 136 ASN A O 1
ATOM 1073 N N . LEU A 1 137 ? 31.625 -0.566 -40.255 1.00 76.75 137 LEU A N 1
ATOM 1074 C CA . LEU A 1 137 ? 32.913 -0.274 -40.887 1.00 76.75 137 LEU A CA 1
ATOM 1075 C C . LEU A 1 137 ? 33.356 -1.420 -41.809 1.00 76.75 137 LEU A C 1
ATOM 1077 O O . LEU A 1 137 ? 33.691 -1.175 -42.960 1.00 76.75 137 LEU A O 1
ATOM 1081 N N . VAL A 1 138 ? 33.255 -2.670 -41.343 1.00 78.75 138 VAL A N 1
ATOM 1082 C CA . VAL A 1 138 ? 33.572 -3.862 -42.151 1.00 78.75 138 VAL A CA 1
ATOM 1083 C C . VAL A 1 138 ? 32.677 -3.960 -43.393 1.00 78.75 138 VAL A C 1
ATOM 1085 O O . VAL A 1 138 ? 33.157 -4.316 -44.465 1.00 78.75 138 VAL A O 1
ATOM 1088 N N . ARG A 1 139 ? 31.385 -3.617 -43.284 1.00 73.94 139 ARG A N 1
ATOM 1089 C CA . ARG A 1 139 ? 30.486 -3.543 -44.449 1.00 73.94 139 ARG A CA 1
ATOM 1090 C C . ARG A 1 139 ? 30.895 -2.454 -45.439 1.00 73.94 139 ARG A C 1
ATOM 1092 O O . ARG A 1 139 ? 30.964 -2.730 -46.625 1.00 73.94 139 ARG A O 1
ATOM 1099 N N . ALA A 1 140 ? 31.214 -1.254 -44.957 1.00 72.06 140 ALA A N 1
ATOM 1100 C CA . ALA A 1 140 ? 31.648 -0.153 -45.818 1.00 72.06 140 ALA A CA 1
ATOM 1101 C C . ALA A 1 140 ? 32.994 -0.435 -46.517 1.00 72.06 140 ALA A C 1
ATOM 1103 O O . ALA A 1 140 ? 33.225 0.035 -47.628 1.00 72.06 140 ALA A O 1
ATOM 1104 N N . GLU A 1 141 ? 33.887 -1.199 -45.882 1.00 71.50 141 GLU A N 1
ATOM 1105 C CA . GLU A 1 141 ? 35.138 -1.664 -46.493 1.00 71.50 141 GLU A CA 1
ATOM 1106 C C . GLU A 1 141 ? 34.907 -2.760 -47.543 1.00 71.50 141 GLU A C 1
ATOM 1108 O O . GLU A 1 141 ? 35.595 -2.770 -48.561 1.00 71.50 141 GLU A O 1
ATOM 1113 N N . ALA A 1 142 ? 33.931 -3.651 -47.330 1.00 67.50 142 ALA A N 1
ATOM 1114 C CA . ALA A 1 142 ? 33.540 -4.661 -48.313 1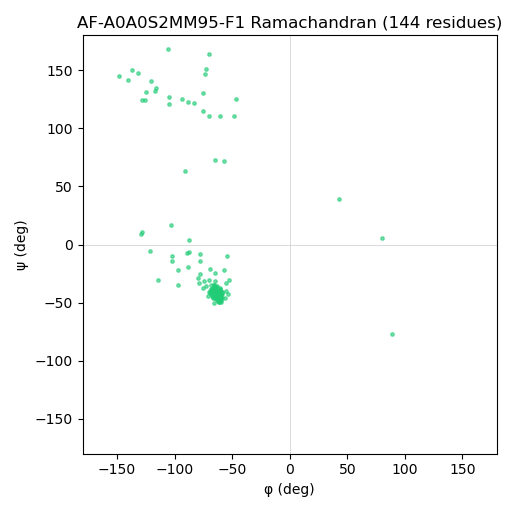.00 67.50 142 ALA A CA 1
ATOM 1115 C C . ALA A 1 142 ? 32.887 -4.031 -49.556 1.00 67.50 142 ALA A C 1
ATOM 1117 O O . ALA A 1 142 ? 33.259 -4.381 -50.671 1.00 67.50 142 ALA A O 1
ATOM 1118 N N . ASP A 1 143 ? 32.003 -3.048 -49.365 1.00 69.88 143 ASP A N 1
ATOM 1119 C CA . ASP A 1 143 ? 31.319 -2.338 -50.456 1.00 69.88 143 ASP A CA 1
ATOM 1120 C C . ASP A 1 143 ? 32.271 -1.443 -51.283 1.00 69.88 143 ASP A C 1
ATOM 1122 O O . ASP A 1 143 ? 31.964 -1.102 -52.419 1.00 69.88 143 ASP A O 1
ATOM 1126 N N . ASN A 1 144 ? 33.430 -1.054 -50.734 1.00 65.31 144 ASN A N 1
ATOM 1127 C CA . ASN A 1 144 ? 34.469 -0.290 -51.447 1.00 65.31 144 ASN A CA 1
ATOM 1128 C C . ASN A 1 144 ? 35.480 -1.177 -52.206 1.00 65.31 144 ASN A C 1
ATOM 1130 O O . ASN A 1 144 ? 36.366 -0.642 -52.878 1.00 65.31 144 ASN A O 1
ATOM 1134 N N . MET A 1 145 ? 35.410 -2.504 -52.047 1.00 58.66 145 MET A N 1
ATOM 1135 C CA . MET A 1 145 ? 36.275 -3.474 -52.737 1.00 58.66 145 MET A CA 1
ATOM 1136 C C . MET A 1 145 ? 35.590 -4.184 -53.918 1.00 58.66 145 MET A C 1
ATOM 1138 O O . MET A 1 145 ? 36.290 -4.862 -54.675 1.00 58.66 145 MET A O 1
ATOM 1142 N N . GLU A 1 146 ? 34.272 -4.029 -54.083 1.00 48.19 146 GLU A N 1
ATOM 1143 C CA . GLU A 1 146 ? 33.514 -4.370 -55.305 1.00 48.19 146 GLU A CA 1
ATOM 1144 C C . GLU A 1 146 ? 33.481 -3.200 -56.301 1.00 48.19 146 GLU A C 1
ATOM 1146 O O . GLU A 1 146 ? 33.516 -3.484 -57.523 1.00 48.19 146 GLU A O 1
#